Protein AF-A0A923X4W5-F1 (afdb_monomer)

Structure (mmCIF, N/CA/C/O backbone):
data_AF-A0A923X4W5-F1
#
_entry.id   AF-A0A923X4W5-F1
#
loop_
_atom_site.group_PDB
_atom_site.id
_atom_site.type_symbol
_atom_site.label_atom_id
_atom_site.label_alt_id
_atom_site.label_comp_id
_atom_site.label_asym_id
_atom_site.label_entity_id
_atom_site.label_seq_id
_atom_site.pdbx_PDB_ins_code
_atom_site.Cartn_x
_atom_site.Cartn_y
_atom_site.Cartn_z
_atom_site.occupancy
_atom_site.B_iso_or_equiv
_atom_site.auth_seq_id
_atom_site.auth_comp_id
_atom_site.auth_asym_id
_atom_site.auth_atom_id
_atom_site.pdbx_PDB_model_num
ATOM 1 N N . MET A 1 1 ? 10.573 27.706 -26.095 1.00 41.06 1 MET A N 1
ATOM 2 C CA . MET A 1 1 ? 10.066 27.445 -24.734 1.00 41.06 1 MET A CA 1
ATOM 3 C C . MET A 1 1 ? 9.432 26.070 -24.798 1.00 41.06 1 MET A C 1
ATOM 5 O O . MET A 1 1 ? 8.293 25.948 -25.217 1.00 41.06 1 MET A O 1
ATOM 9 N N . THR A 1 2 ? 10.272 25.049 -24.641 1.00 39.31 2 THR A N 1
ATOM 10 C CA . THR A 1 2 ? 9.998 23.670 -25.058 1.00 39.31 2 THR A CA 1
ATOM 11 C C . THR A 1 2 ? 8.909 23.064 -24.190 1.00 39.31 2 THR A C 1
ATOM 13 O O . THR A 1 2 ? 8.981 23.160 -22.966 1.00 39.31 2 THR A O 1
ATOM 16 N N . ASP A 1 3 ? 7.918 22.487 -24.859 1.00 46.59 3 ASP A N 1
ATOM 17 C CA . ASP A 1 3 ? 6.795 21.754 -24.296 1.00 46.59 3 ASP A CA 1
ATOM 18 C C . ASP A 1 3 ? 7.311 20.667 -23.346 1.00 46.59 3 ASP A C 1
ATOM 20 O O . ASP A 1 3 ? 7.885 19.659 -23.753 1.00 46.59 3 ASP A O 1
ATOM 24 N N . ARG A 1 4 ? 7.221 20.961 -22.049 1.00 44.84 4 ARG A N 1
ATOM 25 C CA . ARG A 1 4 ? 7.657 20.099 -20.953 1.00 44.84 4 ARG A CA 1
ATOM 26 C C . ARG A 1 4 ? 6.416 19.498 -20.313 1.00 44.84 4 ARG A C 1
ATOM 28 O O . ARG A 1 4 ? 6.254 19.551 -19.096 1.00 44.84 4 ARG A O 1
ATOM 35 N N . ALA A 1 5 ? 5.537 18.931 -21.135 1.00 49.56 5 ALA A N 1
ATOM 36 C CA . ALA A 1 5 ? 4.724 17.820 -20.686 1.00 49.56 5 ALA A CA 1
ATOM 37 C C . ALA A 1 5 ? 5.717 16.727 -20.275 1.00 49.56 5 ALA A C 1
ATOM 39 O O . ALA A 1 5 ? 6.241 15.984 -21.101 1.00 49.56 5 ALA A O 1
ATOM 40 N N . VAL A 1 6 ? 6.094 16.735 -18.995 1.00 52.19 6 VAL A N 1
ATOM 41 C CA . VAL A 1 6 ? 6.796 15.626 -18.363 1.00 52.19 6 VAL A CA 1
ATOM 42 C C . VAL A 1 6 ? 5.907 14.427 -18.639 1.00 52.19 6 VAL A C 1
ATOM 44 O O . VAL A 1 6 ? 4.827 14.333 -18.065 1.00 52.19 6 VAL A O 1
ATOM 47 N N . ALA A 1 7 ? 6.311 13.579 -19.583 1.00 51.53 7 ALA A N 1
ATOM 48 C CA . ALA A 1 7 ? 5.761 12.246 -19.707 1.00 51.53 7 ALA A CA 1
ATOM 49 C C . ALA A 1 7 ? 6.010 11.613 -18.342 1.00 51.53 7 ALA A C 1
ATOM 51 O O . ALA A 1 7 ? 7.149 11.288 -18.005 1.00 51.53 7 ALA A O 1
ATOM 52 N N . ILE A 1 8 ? 4.985 11.621 -17.492 1.00 62.84 8 ILE A N 1
ATOM 53 C CA . ILE A 1 8 ? 5.086 11.020 -16.179 1.00 62.84 8 ILE A CA 1
ATOM 54 C C . ILE A 1 8 ? 5.319 9.547 -16.472 1.00 62.84 8 ILE A C 1
ATOM 56 O O . IL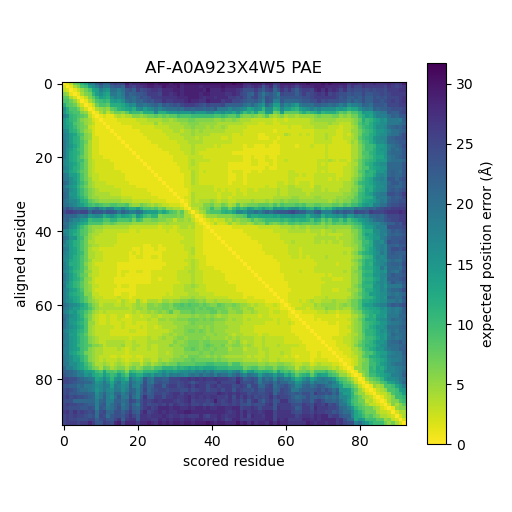E A 1 8 ? 4.485 8.907 -17.113 1.00 62.84 8 ILE A O 1
ATOM 60 N N . ASP A 1 9 ? 6.498 9.063 -16.094 1.00 78.50 9 ASP A N 1
ATOM 61 C CA . ASP A 1 9 ? 6.899 7.695 -16.359 1.00 78.50 9 ASP A CA 1
ATOM 62 C C . ASP A 1 9 ? 5.844 6.750 -15.774 1.00 78.50 9 ASP A C 1
ATOM 64 O O . ASP A 1 9 ? 5.614 6.704 -14.563 1.00 78.50 9 ASP A O 1
ATOM 68 N N . THR A 1 10 ? 5.137 6.060 -16.668 1.00 80.88 10 THR A N 1
ATOM 69 C CA . THR A 1 10 ? 3.997 5.213 -16.312 1.00 80.88 10 THR A CA 1
ATOM 70 C C . THR A 1 10 ? 4.454 4.036 -15.454 1.00 80.88 10 THR A C 1
ATOM 72 O O . THR A 1 10 ? 3.707 3.585 -14.591 1.00 80.88 10 THR A O 1
ATOM 75 N N . GLU A 1 11 ? 5.698 3.587 -15.629 1.00 84.56 11 GLU A N 1
ATOM 76 C CA . GLU A 1 11 ? 6.307 2.549 -14.800 1.00 84.56 11 GLU A CA 1
ATOM 77 C C . GLU A 1 11 ? 6.566 3.044 -13.370 1.00 84.56 11 GLU A C 1
ATOM 79 O O . GLU A 1 11 ? 6.183 2.378 -12.407 1.00 84.56 11 GLU A O 1
ATOM 84 N N . SER A 1 12 ? 7.119 4.250 -13.215 1.00 86.38 12 SER A N 1
ATOM 85 C CA . SER A 1 12 ? 7.264 4.893 -11.904 1.00 86.38 12 SER A CA 1
ATOM 86 C C . SER A 1 12 ? 5.919 5.094 -11.200 1.00 86.38 12 SER A C 1
ATOM 88 O O . SER A 1 12 ? 5.818 4.837 -10.002 1.00 86.38 12 SER A O 1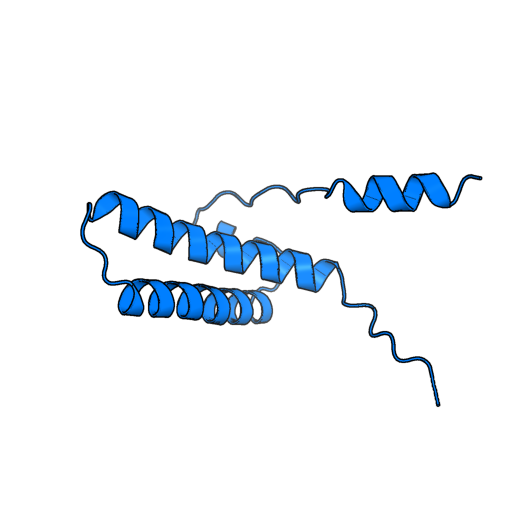
ATOM 90 N N . LEU A 1 13 ? 4.875 5.518 -11.922 1.00 87.69 13 LEU A N 1
ATOM 91 C CA . LEU A 1 13 ? 3.532 5.660 -11.345 1.00 87.69 13 LEU A CA 1
ATOM 92 C C . LEU A 1 13 ? 2.934 4.327 -10.904 1.00 87.69 13 LEU A C 1
ATOM 94 O O . LEU A 1 13 ? 2.323 4.270 -9.842 1.00 87.69 13 LEU A O 1
ATOM 98 N N . ASP A 1 14 ? 3.106 3.271 -11.697 1.00 89.38 14 ASP A N 1
ATOM 99 C CA . ASP A 1 14 ? 2.641 1.924 -11.356 1.00 89.38 14 ASP A CA 1
ATOM 100 C C . ASP A 1 14 ? 3.340 1.401 -10.094 1.00 89.38 14 ASP A C 1
ATOM 102 O O . ASP A 1 14 ? 2.689 0.850 -9.207 1.00 89.38 14 ASP A O 1
ATOM 106 N N . LYS A 1 15 ? 4.649 1.642 -9.962 1.00 91.94 15 LYS A N 1
ATOM 107 C CA . LYS A 1 15 ? 5.414 1.265 -8.769 1.00 91.94 15 LYS A CA 1
ATOM 108 C C . LYS A 1 15 ? 4.978 2.045 -7.526 1.00 91.94 15 LYS A C 1
ATOM 110 O O . LYS A 1 15 ? 4.725 1.447 -6.486 1.00 91.94 15 LYS A O 1
ATOM 115 N N . ILE A 1 16 ? 4.828 3.367 -7.646 1.00 93.12 16 ILE A N 1
ATOM 116 C CA . ILE A 1 16 ? 4.297 4.212 -6.563 1.00 93.12 16 ILE A CA 1
ATOM 117 C C . ILE A 1 16 ? 2.900 3.737 -6.159 1.00 93.12 16 ILE A C 1
ATOM 119 O O . ILE A 1 16 ? 2.624 3.588 -4.973 1.00 93.12 16 ILE A O 1
ATOM 123 N N . GLY A 1 17 ? 2.023 3.500 -7.138 1.00 92.38 17 GLY A N 1
ATOM 124 C CA . GLY A 1 17 ? 0.658 3.046 -6.900 1.00 92.38 17 GLY A CA 1
ATOM 125 C C . GLY A 1 17 ? 0.619 1.727 -6.139 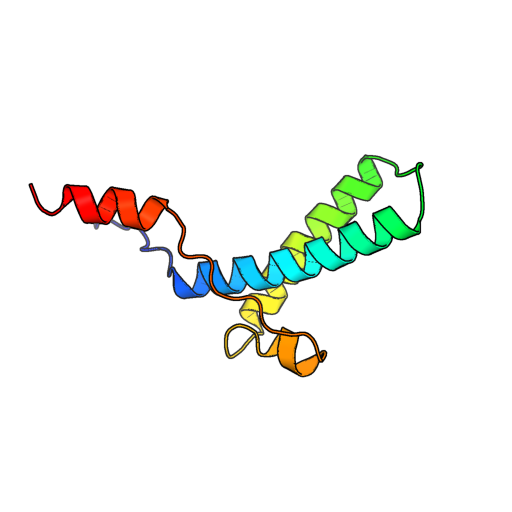1.00 92.38 17 GLY A C 1
ATOM 126 O O . GLY A 1 17 ? -0.093 1.629 -5.144 1.00 92.38 17 GLY A O 1
ATOM 127 N N . LEU A 1 18 ? 1.438 0.752 -6.550 1.00 94.00 18 LEU A N 1
ATOM 128 C CA . LEU A 1 18 ? 1.548 -0.529 -5.861 1.00 94.00 18 LEU A CA 1
ATOM 129 C C . LEU A 1 18 ? 1.954 -0.354 -4.392 1.00 94.00 18 LEU A C 1
ATOM 131 O O . LEU A 1 18 ? 1.275 -0.866 -3.505 1.00 94.00 18 LEU A O 1
ATOM 135 N N . GLU A 1 19 ? 3.043 0.366 -4.125 1.00 95.06 19 GLU A N 1
ATOM 136 C CA . GLU A 1 19 ? 3.558 0.507 -2.759 1.00 95.06 19 GLU A CA 1
ATOM 137 C C . GLU A 1 19 ? 2.600 1.305 -1.862 1.00 95.06 19 GLU A C 1
ATOM 139 O O . GLU A 1 19 ? 2.391 0.953 -0.700 1.00 95.06 19 GLU A O 1
ATOM 144 N N . VAL A 1 20 ? 1.930 2.332 -2.395 1.00 95.50 20 VAL A N 1
ATOM 145 C CA . VAL A 1 20 ? 0.869 3.044 -1.663 1.00 95.50 20 VAL A CA 1
ATOM 146 C C . VAL A 1 20 ? -0.312 2.117 -1.354 1.00 95.50 20 VAL A C 1
ATOM 148 O O . VAL A 1 20 ? -0.795 2.115 -0.219 1.00 95.50 20 VAL A O 1
ATOM 151 N N . ASP A 1 21 ? -0.753 1.298 -2.311 1.00 95.00 21 ASP A N 1
ATOM 152 C CA . ASP A 1 21 ? -1.848 0.339 -2.113 1.00 95.00 21 ASP A CA 1
ATOM 153 C C . ASP A 1 21 ? -1.510 -0.703 -1.033 1.00 95.00 21 ASP A C 1
ATOM 155 O O . ASP A 1 21 ? -2.366 -1.042 -0.207 1.00 95.00 21 ASP A O 1
ATOM 159 N N . MET A 1 22 ? -0.257 -1.168 -0.976 1.00 93.75 22 MET A N 1
ATOM 160 C CA . MET A 1 22 ? 0.207 -2.075 0.080 1.00 93.75 22 MET A CA 1
ATOM 161 C C . MET A 1 22 ? 0.103 -1.419 1.464 1.00 93.75 22 MET A C 1
ATOM 163 O O . MET A 1 22 ? -0.467 -2.006 2.384 1.00 93.75 22 MET A O 1
ATOM 167 N N . ARG A 1 23 ? 0.551 -0.165 1.613 1.00 95.00 23 ARG A N 1
ATOM 168 C CA . ARG A 1 23 ? 0.466 0.562 2.896 1.00 95.00 23 ARG A CA 1
ATOM 169 C C . ARG A 1 23 ? -0.964 0.906 3.293 1.00 95.00 23 ARG A C 1
ATOM 171 O O . ARG A 1 23 ? -1.298 0.874 4.476 1.00 95.00 23 ARG A O 1
ATOM 178 N N . LEU A 1 24 ? -1.829 1.204 2.328 1.00 95.81 24 LEU A N 1
ATOM 179 C CA . LEU A 1 24 ? -3.255 1.383 2.594 1.00 95.81 24 LEU A CA 1
ATOM 180 C C . LEU A 1 24 ? -3.908 0.078 3.051 1.00 95.81 24 LEU A C 1
ATOM 182 O O . LEU A 1 24 ? -4.744 0.112 3.949 1.00 95.81 24 LEU A O 1
ATOM 186 N N . THR A 1 25 ? -3.514 -1.063 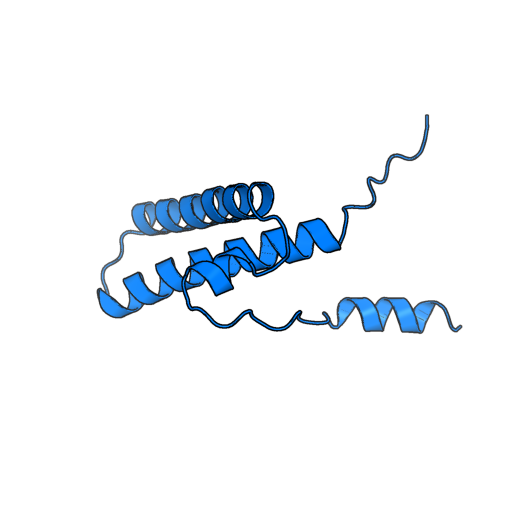2.484 1.00 94.12 25 THR A N 1
ATOM 187 C CA . THR A 1 25 ? -4.011 -2.381 2.907 1.00 94.12 25 THR A CA 1
ATOM 188 C C . THR A 1 25 ? -3.692 -2.647 4.378 1.00 94.12 25 THR A C 1
ATOM 190 O O . THR A 1 25 ? -4.578 -3.077 5.121 1.00 94.12 25 THR A O 1
ATOM 193 N N . ASP A 1 26 ? -2.477 -2.316 4.824 1.00 92.44 26 ASP A N 1
ATOM 194 C CA . ASP A 1 26 ? -2.080 -2.423 6.233 1.00 92.44 26 ASP A CA 1
ATOM 195 C C . ASP A 1 26 ? -2.951 -1.526 7.132 1.00 92.44 26 ASP A C 1
ATOM 197 O O . ASP A 1 26 ? -3.475 -1.974 8.156 1.00 92.44 26 ASP A O 1
ATOM 201 N N . VAL A 1 27 ? -3.165 -0.266 6.724 1.00 93.94 27 VAL A N 1
ATOM 202 C CA . VAL A 1 27 ? -4.020 0.684 7.456 1.00 93.94 27 VAL A CA 1
ATOM 203 C C . VAL A 1 27 ? -5.448 0.157 7.571 1.00 93.94 27 VAL A C 1
ATOM 205 O O . VAL A 1 27 ? -5.995 0.125 8.670 1.00 93.94 27 VAL A O 1
ATOM 208 N N . TRP A 1 28 ? -6.059 -0.282 6.470 1.00 93.25 28 TRP A N 1
ATOM 209 C CA . TRP A 1 28 ? -7.433 -0.784 6.488 1.00 93.25 28 TRP A CA 1
ATOM 210 C C . TRP A 1 28 ? -7.574 -2.056 7.318 1.00 93.25 28 TRP A C 1
ATOM 212 O O . TRP A 1 28 ? -8.521 -2.157 8.094 1.00 93.25 28 TRP A O 1
ATOM 222 N N . SER A 1 29 ? -6.622 -2.984 7.216 1.00 92.19 29 SER A N 1
ATOM 223 C CA . SER A 1 29 ? -6.618 -4.210 8.024 1.00 92.19 29 SER A CA 1
ATOM 224 C C . SER A 1 29 ? -6.587 -3.878 9.516 1.00 92.19 29 SER A C 1
ATOM 226 O O . SER A 1 29 ? -7.451 -4.329 10.265 1.00 92.19 29 SER A O 1
ATOM 228 N N . MET A 1 30 ? -5.688 -2.979 9.931 1.00 90.06 30 MET A N 1
ATOM 229 C CA . MET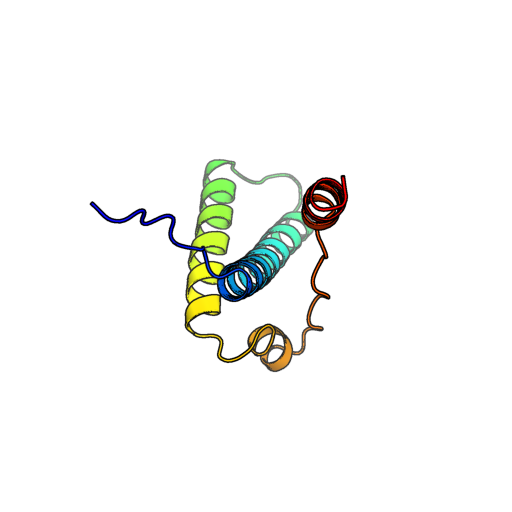 A 1 30 ? -5.610 -2.504 11.315 1.00 90.06 30 MET A CA 1
ATOM 230 C C . MET A 1 30 ? -6.922 -1.856 11.789 1.00 90.06 30 MET A C 1
ATOM 232 O O . MET A 1 30 ? -7.335 -2.050 12.933 1.00 90.06 30 MET A O 1
ATOM 236 N N . LEU A 1 31 ? -7.583 -1.069 10.935 1.00 90.69 31 LEU A N 1
ATOM 237 C CA . LEU A 1 31 ? -8.84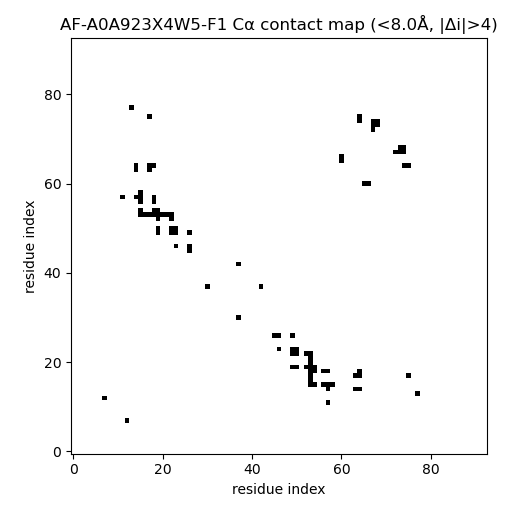5 -0.406 11.279 1.00 90.69 31 LEU A CA 1
ATOM 238 C C . LEU A 1 31 ? -9.992 -1.411 11.446 1.00 90.69 31 LEU A C 1
ATOM 240 O O . LEU A 1 31 ? -10.758 -1.298 12.402 1.00 90.69 31 LEU A O 1
ATOM 244 N N . PHE A 1 32 ? -10.087 -2.409 10.563 1.00 88.50 32 PHE A N 1
ATOM 245 C CA . PHE A 1 32 ? -11.095 -3.466 10.668 1.00 88.50 32 PHE A CA 1
ATOM 246 C C . PHE A 1 32 ? -10.873 -4.374 11.882 1.00 88.50 32 PHE A C 1
ATOM 248 O O . PHE A 1 32 ? -11.843 -4.814 12.494 1.00 88.50 32 PHE A O 1
ATOM 255 N N . GLU A 1 33 ? -9.620 -4.620 12.266 1.00 89.00 33 GLU A N 1
ATOM 256 C CA . GLU A 1 33 ? -9.286 -5.396 13.465 1.00 89.00 33 GLU A CA 1
ATOM 257 C C . GLU A 1 33 ? -9.598 -4.650 14.771 1.00 89.00 33 GLU A C 1
ATOM 259 O O . GLU A 1 33 ? -9.942 -5.277 15.774 1.00 89.00 33 GLU A O 1
ATOM 264 N N . ARG A 1 34 ? -9.491 -3.314 14.782 1.00 82.81 34 ARG A N 1
ATOM 265 C CA . ARG A 1 34 ? -9.675 -2.497 15.993 1.00 82.81 34 ARG A CA 1
ATOM 266 C C . ARG A 1 34 ? -11.142 -2.329 16.417 1.00 82.81 34 ARG A C 1
ATOM 268 O O . ARG A 1 34 ? -11.396 -2.227 17.616 1.00 82.81 34 ARG A O 1
ATOM 275 N N . GLY A 1 35 ? -12.087 -2.314 15.473 1.00 70.94 35 GLY A N 1
ATOM 276 C CA . GLY A 1 35 ? -13.515 -2.071 15.735 1.00 70.94 35 GLY A CA 1
ATOM 277 C C . GLY A 1 35 ? -13.917 -0.585 15.752 1.00 70.94 35 GLY A C 1
ATOM 278 O O . GLY A 1 35 ? -13.063 0.301 15.738 1.00 70.94 35 GLY A O 1
ATOM 279 N N . GLU A 1 36 ? -15.234 -0.330 15.718 1.00 70.06 36 GLU A N 1
ATOM 280 C CA . GLU A 1 36 ? -15.872 0.983 15.503 1.00 70.06 36 GLU A CA 1
ATOM 281 C C . GLU A 1 36 ? -15.585 1.992 16.628 1.00 70.06 36 GLU A C 1
ATOM 283 O O . GLU A 1 36 ? -16.379 2.150 17.540 1.00 70.06 36 GLU A O 1
ATOM 288 N N . ASP A 1 37 ? -14.428 2.650 16.572 1.00 74.94 37 ASP A N 1
ATOM 289 C CA . ASP A 1 37 ? -14.168 3.973 17.154 1.00 74.94 37 ASP A CA 1
ATOM 290 C C . ASP A 1 37 ? -12.780 4.436 16.689 1.00 74.94 37 ASP A C 1
ATOM 292 O O . ASP A 1 37 ? -11.744 4.182 17.316 1.00 74.94 37 ASP A O 1
ATOM 296 N N . VAL A 1 38 ? -12.747 5.092 15.528 1.00 81.94 38 VAL A N 1
ATOM 297 C CA . VAL A 1 38 ? -11.525 5.670 14.965 1.00 81.94 38 VAL A CA 1
ATOM 298 C C . VAL A 1 38 ? -11.734 7.165 14.819 1.00 81.94 38 VAL A C 1
ATOM 300 O O . VAL A 1 38 ? -12.579 7.625 14.053 1.00 81.94 38 VAL A O 1
ATOM 303 N N . ASP A 1 39 ? -10.933 7.922 15.559 1.00 88.94 39 ASP A N 1
ATOM 304 C CA . ASP A 1 39 ? -10.882 9.368 15.427 1.00 88.94 39 ASP A CA 1
ATOM 305 C C . ASP A 1 39 ? -10.477 9.779 13.997 1.00 88.94 39 ASP A C 1
ATOM 307 O O . ASP A 1 39 ? -9.555 9.221 13.395 1.00 88.94 39 ASP A O 1
ATOM 311 N N . THR A 1 40 ? -11.176 10.770 13.442 1.00 92.12 40 THR A N 1
ATOM 312 C CA . THR A 1 40 ? -10.982 11.204 12.050 1.00 92.12 40 THR A CA 1
ATOM 313 C C . THR A 1 40 ? -9.621 11.865 11.847 1.00 92.12 40 THR A C 1
ATOM 315 O O . THR A 1 40 ? -9.025 11.725 10.776 1.00 92.12 40 THR A O 1
ATOM 318 N N . GLU A 1 41 ? -9.098 12.566 12.857 1.00 94.94 41 GLU A N 1
ATOM 319 C CA . GLU A 1 41 ? -7.765 13.163 12.777 1.00 94.94 41 GLU A CA 1
ATOM 320 C C . GLU A 1 41 ? -6.688 12.073 12.731 1.00 94.94 41 GLU A C 1
ATOM 322 O O . GLU A 1 41 ? -5.820 12.100 11.850 1.00 94.94 41 GLU A O 1
ATOM 327 N N . PHE A 1 42 ? -6.808 11.058 13.590 1.00 91.88 42 PHE A N 1
ATOM 328 C CA . PHE A 1 42 ? -5.936 9.887 13.568 1.00 91.88 42 PHE A CA 1
ATOM 329 C C . PHE A 1 42 ? -6.012 9.114 12.242 1.00 91.88 42 PHE A C 1
ATOM 331 O O . PHE A 1 42 ? -4.972 8.805 11.656 1.00 91.88 42 PHE A O 1
ATOM 338 N N . LEU A 1 43 ? -7.215 8.871 11.706 1.00 93.19 43 LEU A N 1
ATOM 339 C CA . LEU A 1 43 ? -7.385 8.258 10.383 1.00 93.19 43 LEU A CA 1
ATOM 340 C C . LEU A 1 43 ? -6.691 9.085 9.294 1.00 93.19 43 LEU A C 1
ATOM 342 O O . LEU A 1 43 ? -5.943 8.549 8.477 1.00 93.19 43 LEU A O 1
ATOM 346 N N . GLY A 1 44 ? -6.887 10.404 9.300 1.00 95.38 44 GLY A N 1
ATOM 347 C CA . GLY A 1 44 ? -6.224 11.298 8.357 1.00 95.38 44 GLY A CA 1
ATOM 348 C C . GLY A 1 44 ? -4.699 11.251 8.473 1.00 95.38 44 GLY A C 1
ATOM 349 O O . GLY A 1 44 ? -3.997 11.381 7.469 1.00 95.38 44 GLY A O 1
ATOM 350 N N . TRP A 1 45 ? -4.160 11.079 9.680 1.00 96.38 45 TRP A N 1
ATOM 351 C CA . TRP A 1 45 ? -2.724 10.904 9.888 1.00 96.38 45 TRP A CA 1
ATOM 352 C C . TRP A 1 45 ? -2.219 9.578 9.305 1.00 96.38 45 TRP A C 1
ATOM 354 O O . TRP A 1 45 ? -1.241 9.589 8.558 1.00 96.38 45 TRP A O 1
ATOM 364 N N . LEU A 1 46 ? -2.923 8.469 9.550 1.00 95.00 46 LEU A N 1
ATOM 365 C CA . LEU A 1 46 ? -2.583 7.152 8.998 1.00 95.00 46 LEU A CA 1
ATOM 366 C C . LEU A 1 46 ? -2.587 7.142 7.468 1.00 95.00 46 LEU A C 1
ATOM 368 O O . LEU A 1 46 ? -1.654 6.631 6.855 1.00 95.00 46 LEU A O 1
ATOM 372 N N . LEU A 1 47 ? -3.599 7.755 6.846 1.00 96.25 47 LEU A N 1
ATOM 373 C CA . LEU A 1 47 ? -3.677 7.854 5.389 1.00 96.25 47 LEU A CA 1
ATOM 374 C C . LEU A 1 47 ? -2.496 8.650 4.820 1.00 96.25 47 LEU A C 1
ATOM 376 O O . LEU A 1 47 ? -1.858 8.206 3.869 1.00 96.25 47 LEU A O 1
ATOM 380 N N . ARG A 1 48 ? -2.145 9.798 5.417 1.00 97.50 48 ARG A N 1
ATOM 381 C CA . ARG A 1 48 ? -0.968 10.573 4.981 1.00 97.50 48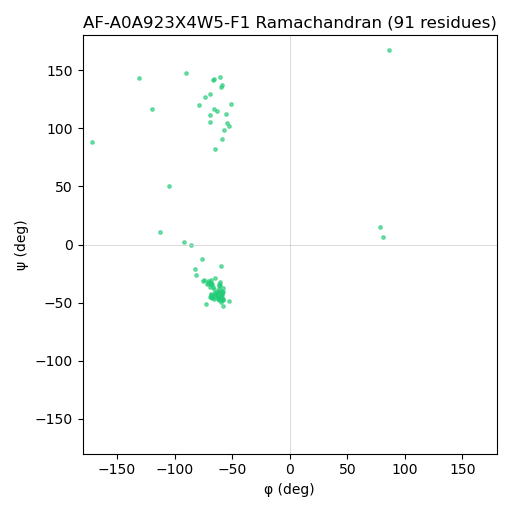 ARG A CA 1
ATOM 382 C C . ARG A 1 48 ? 0.326 9.789 5.163 1.00 97.50 48 ARG A C 1
ATOM 384 O O . ARG A 1 48 ? 1.189 9.857 4.293 1.00 97.50 48 ARG A O 1
ATOM 391 N N . LEU A 1 49 ? 0.450 9.049 6.265 1.00 97.12 49 LEU A N 1
ATOM 392 C CA . LEU A 1 49 ? 1.610 8.206 6.512 1.00 97.12 49 LEU A CA 1
ATOM 393 C C . LEU A 1 49 ? 1.738 7.132 5.430 1.00 97.12 49 LEU A C 1
ATOM 395 O O . LEU A 1 49 ? 2.809 7.035 4.850 1.00 97.12 49 LEU A O 1
ATOM 399 N N . ALA A 1 50 ? 0.657 6.417 5.099 1.00 97.19 50 ALA A N 1
ATOM 400 C CA . ALA A 1 50 ? 0.651 5.395 4.049 1.00 97.19 50 ALA A CA 1
ATOM 401 C C . ALA A 1 50 ? 1.076 5.942 2.676 1.00 97.19 50 ALA A C 1
ATOM 403 O O . ALA A 1 50 ? 1.851 5.302 1.971 1.00 97.19 50 ALA A O 1
ATOM 404 N N . TYR A 1 51 ? 0.625 7.146 2.311 1.00 96.81 51 TYR A N 1
ATOM 405 C CA . TYR A 1 51 ? 1.057 7.798 1.070 1.00 96.81 51 TYR A CA 1
ATOM 406 C C . TYR A 1 51 ? 2.547 8.151 1.080 1.00 96.81 51 TYR A C 1
ATOM 408 O O . TYR A 1 51 ? 3.246 7.917 0.096 1.00 96.81 51 TYR A O 1
ATOM 416 N N . VAL A 1 52 ? 3.041 8.727 2.179 1.00 96.69 52 VAL A N 1
ATOM 417 C CA . VAL A 1 52 ? 4.452 9.124 2.293 1.00 96.69 52 VAL A CA 1
ATOM 418 C C . VAL A 1 52 ? 5.361 7.899 2.306 1.00 96.69 52 VAL A C 1
ATOM 420 O O . VAL A 1 52 ? 6.373 7.894 1.606 1.00 96.69 52 VAL A O 1
ATOM 423 N N . THR A 1 53 ? 5.008 6.864 3.070 1.00 95.56 53 THR A N 1
ATOM 424 C CA . THR A 1 53 ? 5.795 5.631 3.145 1.00 95.56 53 THR A CA 1
ATOM 425 C C . THR A 1 53 ? 5.743 4.864 1.836 1.00 95.56 53 THR A C 1
ATOM 427 O O . THR A 1 53 ? 6.800 4.515 1.338 1.00 95.56 53 THR A O 1
ATOM 430 N N . GLY A 1 54 ? 4.572 4.697 1.214 1.00 95.81 54 GLY A N 1
ATOM 431 C CA . GLY A 1 54 ? 4.461 4.035 -0.090 1.00 95.81 54 GLY A CA 1
ATOM 432 C C . GLY A 1 54 ? 5.256 4.753 -1.186 1.00 95.81 54 GLY A C 1
ATOM 433 O O . GLY A 1 54 ? 5.972 4.121 -1.958 1.00 95.81 54 GLY A O 1
ATOM 434 N N . TYR A 1 55 ? 5.226 6.090 -1.214 1.00 94.94 55 TYR A N 1
ATOM 435 C CA . TYR A 1 55 ? 6.070 6.856 -2.135 1.00 94.94 55 TYR A CA 1
ATOM 436 C C . TYR A 1 55 ? 7.564 6.636 -1.860 1.00 94.94 55 TYR A C 1
ATOM 438 O O . TYR A 1 55 ? 8.329 6.379 -2.787 1.00 94.94 55 TYR A O 1
ATOM 446 N N . TRP A 1 56 ? 7.991 6.712 -0.598 1.00 95.62 56 TRP A N 1
ATOM 447 C CA . TRP A 1 56 ? 9.387 6.481 -0.224 1.00 95.62 56 TRP A CA 1
ATOM 448 C C . TRP A 1 56 ? 9.859 5.062 -0.568 1.00 95.62 56 TRP A C 1
ATOM 450 O O . TRP A 1 56 ? 10.924 4.896 -1.162 1.00 95.62 56 TRP A O 1
ATOM 460 N N . ASP A 1 57 ? 9.047 4.058 -0.249 1.00 94.50 57 ASP A N 1
ATOM 461 C CA . ASP A 1 57 ? 9.304 2.649 -0.535 1.00 94.50 57 ASP A CA 1
ATOM 462 C C . ASP A 1 57 ? 9.476 2.431 -2.039 1.00 94.50 57 ASP A C 1
ATOM 464 O O . ASP A 1 57 ? 10.462 1.832 -2.461 1.00 94.50 57 ASP A O 1
ATOM 468 N N . SER A 1 58 ? 8.620 3.043 -2.864 1.00 93.44 58 SER A N 1
ATOM 469 C CA . SER A 1 58 ? 8.749 2.968 -4.323 1.00 93.44 58 SER A CA 1
ATOM 470 C C . SER A 1 58 ? 10.072 3.548 -4.847 1.00 93.44 58 SER A C 1
ATOM 472 O O . SER A 1 58 ? 10.614 3.057 -5.836 1.00 93.44 58 SER A O 1
ATOM 474 N N . LEU A 1 59 ? 10.637 4.571 -4.194 1.00 91.31 59 LEU A N 1
ATOM 475 C CA . LEU A 1 59 ? 11.938 5.133 -4.576 1.00 91.31 59 LEU A CA 1
ATOM 476 C C . LEU A 1 59 ? 13.102 4.219 -4.181 1.00 91.31 59 LEU A C 1
ATOM 478 O O . LEU A 1 59 ? 14.131 4.222 -4.855 1.00 91.31 59 LEU A O 1
ATOM 482 N N . ALA A 1 60 ? 12.948 3.464 -3.092 1.00 89.12 60 ALA A N 1
ATOM 483 C CA . ALA A 1 60 ? 13.929 2.490 -2.623 1.00 89.12 60 ALA A CA 1
ATOM 484 C C . ALA A 1 60 ? 13.822 1.142 -3.356 1.00 89.12 60 ALA A C 1
ATOM 486 O O . ALA A 1 60 ? 14.780 0.368 -3.374 1.00 89.12 60 ALA A O 1
ATOM 487 N N . GLU A 1 61 ? 12.667 0.859 -3.952 1.00 86.94 61 GLU A N 1
ATOM 488 C CA . GLU A 1 61 ? 12.379 -0.395 -4.625 1.00 86.94 61 GLU A CA 1
ATOM 489 C C . GLU A 1 61 ? 13.115 -0.508 -5.974 1.00 86.94 61 GLU A C 1
ATOM 491 O O . GLU A 1 61 ? 12.984 0.369 -6.838 1.00 86.94 61 GLU A O 1
ATOM 496 N N . SER A 1 62 ? 13.865 -1.604 -6.171 1.00 86.12 62 SER A N 1
ATOM 497 C CA . SER A 1 62 ? 14.615 -1.853 -7.411 1.00 86.12 62 SER A CA 1
ATOM 498 C C . SER A 1 62 ? 13.699 -2.223 -8.572 1.00 86.12 62 SER A C 1
ATOM 500 O O . SER A 1 62 ? 13.755 -1.594 -9.625 1.00 86.12 62 SER A O 1
ATOM 502 N N . ASP A 1 63 ? 12.825 -3.202 -8.346 1.00 90.12 63 ASP A N 1
ATOM 503 C CA . ASP A 1 63 ? 11.879 -3.746 -9.315 1.00 90.12 63 ASP A CA 1
ATOM 504 C C . ASP A 1 63 ? 10.496 -3.796 -8.675 1.00 90.12 63 ASP A C 1
ATOM 506 O O . ASP A 1 63 ? 10.379 -4.118 -7.491 1.00 90.12 63 ASP A O 1
ATOM 510 N N . ARG A 1 64 ? 9.448 -3.525 -9.457 1.00 90.56 64 ARG A N 1
ATOM 511 C CA . ARG A 1 64 ? 8.059 -3.536 -8.979 1.00 90.56 64 ARG A CA 1
ATOM 512 C C . ARG A 1 64 ? 7.727 -4.837 -8.237 1.00 90.56 64 ARG A C 1
ATOM 514 O O . ARG A 1 64 ? 7.746 -5.915 -8.833 1.00 90.56 64 ARG A O 1
ATOM 521 N N . GLY A 1 65 ? 7.323 -4.726 -6.976 1.00 91.81 65 GLY A N 1
ATOM 522 C CA . GLY A 1 65 ? 6.916 -5.857 -6.141 1.00 91.81 65 GLY A CA 1
ATOM 523 C C . GLY A 1 65 ? 8.077 -6.641 -5.520 1.00 91.81 65 GLY A C 1
ATOM 524 O O . GLY A 1 65 ? 7.853 -7.680 -4.886 1.00 91.81 65 GLY A O 1
ATOM 525 N N . SER A 1 66 ? 9.317 -6.175 -5.661 1.00 93.12 66 SER A N 1
ATOM 526 C CA . SER A 1 66 ? 10.454 -6.733 -4.929 1.00 93.12 66 SER A CA 1
ATOM 527 C C . SER A 1 66 ? 10.285 -6.575 -3.414 1.00 93.12 66 SER A C 1
ATOM 529 O O . SER A 1 66 ? 10.626 -7.506 -2.682 1.00 93.12 66 SER A O 1
ATOM 531 N N . LEU A 1 67 ? 9.697 -5.474 -2.929 1.00 90.88 67 LEU A N 1
ATOM 532 C CA . LEU A 1 67 ? 9.397 -5.292 -1.504 1.00 90.88 67 LEU A CA 1
ATOM 533 C C . LEU A 1 67 ? 8.292 -6.241 -1.034 1.00 90.88 67 LEU A C 1
ATOM 535 O O . LEU A 1 67 ? 8.445 -6.896 -0.001 1.00 90.88 67 LEU A O 1
ATOM 539 N N . CYS A 1 68 ? 7.227 -6.398 -1.827 1.00 91.56 68 CYS A N 1
ATOM 540 C CA . CYS A 1 68 ? 6.187 -7.402 -1.577 1.00 91.56 68 CYS A CA 1
ATOM 541 C C . CYS A 1 68 ? 6.807 -8.800 -1.408 1.00 91.56 68 CYS A C 1
ATOM 543 O O . CYS A 1 68 ? 6.558 -9.482 -0.414 1.00 91.56 68 CYS A O 1
ATOM 545 N N . THR A 1 69 ? 7.690 -9.188 -2.334 1.00 92.94 69 THR A N 1
ATOM 546 C CA . THR A 1 69 ? 8.358 -10.497 -2.323 1.00 92.94 69 THR A CA 1
ATOM 547 C C . THR A 1 69 ? 9.264 -10.675 -1.100 1.00 92.94 69 THR A C 1
ATOM 549 O O . THR A 1 69 ? 9.241 -11.730 -0.469 1.00 92.94 69 THR A O 1
ATOM 552 N N . GLN A 1 70 ? 10.036 -9.648 -0.727 1.00 91.81 70 GLN A N 1
ATOM 553 C CA . GLN A 1 70 ? 10.903 -9.669 0.460 1.00 91.81 70 GLN A CA 1
ATOM 554 C C . GLN A 1 70 ? 10.119 -9.865 1.761 1.00 91.81 70 GLN A C 1
ATOM 556 O O . GLN A 1 70 ? 10.600 -10.524 2.682 1.00 91.81 70 GLN A O 1
ATOM 561 N N . LEU A 1 71 ? 8.907 -9.316 1.826 1.00 88.00 71 LEU A N 1
ATOM 562 C CA . LEU A 1 71 ? 8.005 -9.438 2.969 1.00 88.00 71 LEU A CA 1
ATOM 563 C C . LEU A 1 71 ? 7.149 -10.718 2.932 1.00 88.00 71 LEU A C 1
ATOM 565 O O . LEU A 1 71 ? 6.377 -10.959 3.856 1.00 88.00 71 LEU A O 1
ATOM 569 N N . GLY A 1 72 ? 7.292 -11.555 1.897 1.00 91.00 72 GLY A N 1
ATOM 570 C CA . GLY A 1 72 ? 6.534 -12.799 1.738 1.00 91.00 72 GLY A CA 1
ATOM 571 C C . GLY A 1 72 ? 5.101 -12.608 1.229 1.00 91.00 72 GLY A C 1
ATOM 572 O O . GLY A 1 72 ? 4.300 -13.540 1.314 1.00 91.00 72 GLY A O 1
ATOM 573 N N . TYR A 1 73 ? 4.775 -11.430 0.695 1.00 89.06 73 TYR A N 1
ATOM 574 C CA . TYR A 1 73 ? 3.476 -11.138 0.095 1.00 89.06 73 TYR A CA 1
ATOM 575 C C . TYR A 1 73 ? 3.452 -11.465 -1.404 1.00 89.06 73 TYR A C 1
ATOM 577 O O . TYR A 1 73 ? 4.463 -11.307 -2.095 1.00 89.06 73 TYR A O 1
ATOM 585 N N . PRO A 1 74 ? 2.293 -11.887 -1.946 1.00 91.12 74 PRO A N 1
ATOM 586 C CA . PRO A 1 74 ? 2.118 -11.982 -3.389 1.00 91.12 74 PRO A CA 1
ATOM 587 C C . PRO A 1 74 ? 2.176 -10.586 -4.016 1.00 91.12 74 PRO A C 1
ATOM 589 O O . PRO A 1 74 ? 1.638 -9.632 -3.459 1.00 91.12 74 PRO A O 1
ATOM 592 N N . VAL A 1 75 ? 2.787 -10.472 -5.197 1.00 92.12 75 VAL A N 1
ATOM 593 C CA . VAL A 1 75 ? 2.807 -9.219 -5.961 1.00 92.12 75 VAL A CA 1
ATOM 594 C C . VAL A 1 75 ? 1.464 -9.051 -6.686 1.00 92.12 75 VAL A C 1
ATOM 596 O O . VAL A 1 75 ? 1.133 -9.894 -7.523 1.00 92.12 75 VAL A O 1
ATOM 599 N N . PRO A 1 76 ? 0.694 -7.981 -6.424 1.00 89.62 76 PRO A N 1
ATOM 600 C CA . PRO A 1 76 ? -0.535 -7.689 -7.152 1.00 89.62 76 PRO A CA 1
ATOM 601 C C . PR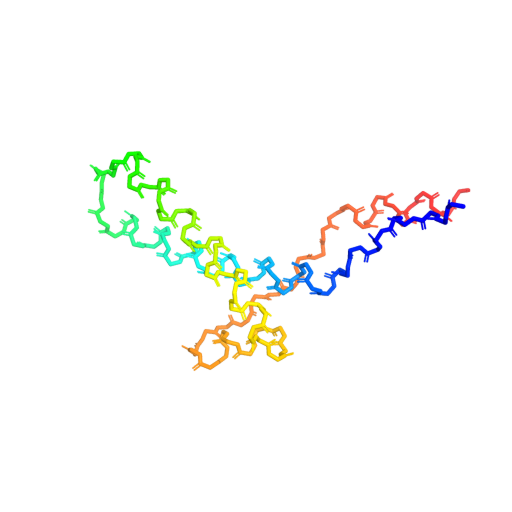O A 1 76 ? -0.300 -7.529 -8.659 1.00 89.62 76 PRO A C 1
ATOM 603 O O . PRO A 1 76 ? 0.638 -6.846 -9.095 1.00 89.62 76 PRO A O 1
ATOM 606 N N . GLU A 1 77 ? -1.188 -8.116 -9.463 1.00 86.56 77 GLU A N 1
ATOM 607 C CA . GLU A 1 77 ? -1.186 -7.942 -10.917 1.00 86.56 77 GLU A CA 1
ATOM 608 C C . GLU A 1 77 ? -1.373 -6.466 -11.293 1.00 86.56 77 GLU A C 1
ATOM 610 O O . GLU A 1 77 ? -2.098 -5.713 -10.636 1.00 86.56 77 GLU A O 1
ATOM 615 N N . ARG A 1 78 ? -0.712 -6.037 -12.371 1.00 80.31 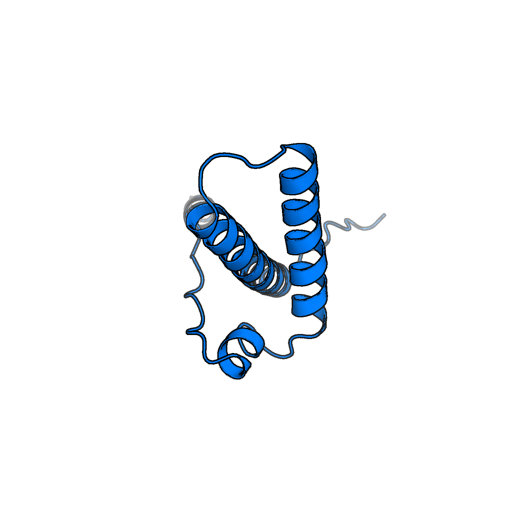78 ARG A N 1
ATOM 616 C CA . ARG A 1 78 ? -0.875 -4.685 -12.909 1.00 80.31 78 ARG A CA 1
ATOM 617 C C . ARG A 1 78 ? -2.306 -4.546 -13.435 1.00 80.31 78 ARG A C 1
ATOM 619 O O . ARG A 1 78 ? -2.683 -5.234 -14.383 1.00 80.31 78 ARG A O 1
ATOM 626 N N . ARG A 1 79 ? -3.115 -3.658 -12.845 1.00 68.62 79 ARG A N 1
ATOM 627 C CA . ARG A 1 79 ? -4.430 -3.328 -13.416 1.00 68.62 79 ARG A CA 1
ATOM 628 C C . ARG A 1 79 ? -4.209 -2.561 -14.713 1.00 68.62 79 ARG A C 1
ATOM 630 O O . ARG A 1 79 ? -3.773 -1.417 -14.681 1.00 68.62 79 ARG A O 1
ATOM 637 N N . VAL A 1 80 ? -4.547 -3.171 -15.844 1.00 62.62 80 VAL A N 1
ATOM 638 C CA . VAL A 1 80 ? -4.718 -2.433 -17.099 1.00 62.62 80 VAL A CA 1
ATOM 639 C C . VAL A 1 80 ? -5.970 -1.578 -16.923 1.00 62.62 80 VAL A C 1
ATOM 641 O O . VAL A 1 80 ? -7.084 -2.103 -16.860 1.00 62.62 80 VAL A O 1
ATOM 644 N N . ALA A 1 81 ? -5.799 -0.272 -16.726 1.00 56.09 81 ALA A N 1
ATOM 645 C CA . ALA A 1 81 ? -6.936 0.616 -16.552 1.00 56.09 81 ALA A CA 1
ATOM 646 C C . ALA A 1 81 ? -7.743 0.680 -17.868 1.00 56.09 81 ALA A C 1
ATOM 648 O O . ALA A 1 81 ? -7.149 0.763 -18.943 1.00 56.09 81 ALA A O 1
ATOM 649 N N . PRO A 1 82 ? -9.090 0.729 -17.825 1.00 51.75 82 PRO A N 1
ATOM 650 C CA . PRO A 1 82 ? -9.918 0.889 -19.028 1.00 51.75 82 PRO A CA 1
ATOM 651 C C . PRO A 1 82 ? -9.622 2.181 -19.807 1.00 51.75 82 PRO A C 1
ATOM 653 O O . PRO A 1 82 ? -9.973 2.294 -20.978 1.00 51.75 82 PRO A O 1
ATOM 656 N N . VAL A 1 83 ? -8.983 3.159 -19.154 1.00 52.75 83 VAL A N 1
ATOM 657 C CA . VAL A 1 83 ? -8.549 4.428 -19.750 1.00 52.75 83 VAL A CA 1
ATOM 658 C C . VAL A 1 83 ? -7.612 4.205 -20.940 1.00 52.75 83 VAL A C 1
ATOM 660 O O . VAL A 1 83 ? -7.783 4.874 -21.955 1.00 52.75 83 VAL A O 1
ATOM 663 N N . ASP A 1 84 ? -6.722 3.211 -20.891 1.00 46.59 84 ASP A N 1
ATOM 664 C CA . ASP A 1 84 ? -5.809 2.922 -22.005 1.00 46.59 84 ASP A CA 1
ATOM 665 C C . ASP A 1 84 ? -6.558 2.372 -23.233 1.00 46.59 84 ASP A C 1
ATOM 667 O O . ASP A 1 84 ? -6.196 2.653 -24.376 1.00 46.59 84 ASP A O 1
ATOM 671 N N . ALA A 1 85 ? -7.668 1.655 -23.018 1.00 47.62 85 ALA A N 1
ATOM 672 C CA . ALA A 1 85 ? -8.518 1.137 -24.091 1.00 47.62 85 ALA A CA 1
ATOM 673 C C . ALA A 1 85 ? -9.320 2.247 -24.797 1.00 47.62 85 ALA A C 1
ATOM 675 O O . ALA A 1 85 ? -9.538 2.181 -26.008 1.00 47.62 85 ALA A O 1
ATOM 676 N N . ALA A 1 86 ? -9.727 3.285 -24.059 1.00 45.94 86 ALA A N 1
ATOM 677 C CA . ALA A 1 86 ? -10.444 4.432 -24.615 1.00 45.94 86 ALA A CA 1
ATOM 678 C C . ALA A 1 86 ? -9.548 5.304 -25.516 1.00 45.94 86 ALA A C 1
ATOM 680 O O . ALA A 1 86 ? -10.006 5.784 -26.552 1.00 45.94 86 ALA A O 1
ATOM 681 N N . PHE A 1 87 ? -8.264 5.463 -25.173 1.00 47.66 87 PHE A N 1
ATOM 682 C CA . PHE A 1 87 ? -7.305 6.204 -26.003 1.00 47.66 87 PHE A CA 1
ATOM 683 C C . PHE A 1 87 ? -6.737 5.379 -27.171 1.00 47.66 87 PHE A C 1
ATOM 685 O O . PHE A 1 87 ? -6.405 5.952 -28.206 1.00 47.66 87 PHE A O 1
ATOM 692 N N . ALA A 1 88 ? -6.682 4.047 -27.062 1.00 51.69 88 ALA A N 1
ATOM 693 C CA . ALA A 1 88 ? -6.278 3.173 -28.167 1.00 51.69 88 ALA A CA 1
ATOM 694 C C . ALA A 1 88 ? -7.331 3.092 -29.294 1.00 51.69 88 ALA A C 1
ATOM 696 O O . ALA A 1 88 ? -6.969 2.998 -30.467 1.00 51.69 88 ALA A O 1
ATOM 697 N N . GLY A 1 89 ? -8.626 3.170 -28.959 1.00 49.16 89 GLY A N 1
ATOM 698 C CA . GLY A 1 89 ? -9.716 3.184 -29.945 1.00 49.16 89 GLY A CA 1
ATOM 699 C C . GLY A 1 89 ? -9.783 4.467 -30.783 1.00 49.16 89 GLY A C 1
ATOM 700 O O . GLY A 1 89 ? -10.097 4.403 -31.966 1.00 49.16 89 GLY A O 1
ATOM 701 N N . ALA A 1 90 ? -9.410 5.613 -30.206 1.00 51.19 90 ALA A N 1
ATOM 702 C CA . ALA A 1 90 ? -9.448 6.915 -30.880 1.00 51.19 90 ALA A CA 1
ATOM 703 C C . ALA A 1 90 ? -8.310 7.140 -31.900 1.00 51.19 90 ALA A C 1
ATOM 705 O O . ALA A 1 90 ? -8.363 8.086 -32.677 1.00 51.19 90 ALA A O 1
ATOM 706 N N . ALA A 1 91 ? -7.275 6.292 -31.907 1.00 49.44 91 ALA A N 1
ATOM 707 C CA . ALA A 1 91 ? -6.158 6.367 -32.857 1.00 49.44 91 ALA A CA 1
ATOM 708 C C . ALA A 1 91 ? -6.370 5.516 -34.128 1.00 49.44 91 ALA A C 1
ATOM 710 O O . ALA A 1 91 ? -5.470 5.434 -34.963 1.00 49.44 91 ALA A O 1
ATOM 711 N N . SER A 1 92 ? -7.529 4.855 -34.258 1.00 51.09 92 SER A N 1
ATOM 712 C CA . SER A 1 92 ? -7.877 3.984 -35.393 1.00 51.09 92 SER A CA 1
ATOM 713 C C . SER A 1 92 ? -9.010 4.529 -36.281 1.00 51.09 92 SER A C 1
ATOM 715 O O . SER A 1 92 ? -9.498 3.785 -37.132 1.00 51.09 92 SER A O 1
ATOM 717 N N . GLU A 1 93 ? -9.419 5.793 -36.108 1.00 39.59 93 GLU A N 1
ATOM 718 C CA . GLU A 1 93 ? -10.419 6.484 -36.950 1.00 39.59 93 GLU A CA 1
ATOM 719 C C . GLU A 1 93 ? -9.802 7.555 -37.859 1.00 39.59 93 GLU A C 1
ATOM 721 O O . GLU A 1 93 ? -8.887 8.283 -37.404 1.00 39.59 93 GLU A O 1
#

Solvent-accessible surface area (backbone atoms only — not comparable to full-atom values): 5613 Å² total; per-residue (Å²): 134,80,88,72,76,71,77,71,55,64,66,60,51,50,32,28,51,50,35,24,51,54,38,44,49,54,53,50,51,55,51,68,72,70,49,103,78,76,58,67,67,60,52,54,49,52,54,52,46,22,48,54,50,10,46,52,48,35,72,72,43,90,50,85,46,51,63,36,50,76,72,72,40,82,63,79,79,84,77,81,56,71,67,60,57,59,58,57,58,66,76,74,116

Radius of gyration: 17.23 Å; Cα contacts (8 Å, |Δi|>4): 49; chains: 1; bounding box: 30×40×54 Å

Sequence (93 aa):
MTDRAVAIDTESLDKIGLEVDMRLTDVWSMLFERGEDVDTEFLGWLLRLAYVTGYWDSLAESDRGSLCTQLGYPVPERRVAPVDAAFAGAASE

Nearest PDB structures (foldseek):
  7e8j-assembly1_B  TM=4.920E-01  e=2.525E+00  Thermococcus celer Vu 13 = JCM 8558
  7e8k-assembly2_D  TM=2.951E-01  e=5.442E+00  Planctomycetes bacterium GWF2_40_8

Foldseek 3Di:
DDPPPPPPPVQLVLLLVQLLVVQVVVLVVVVVVVDPDDDPVNSVVSNVVSSVRSNVVSVVDPHRCPVCVVVVHDRDDRDPDCVVVVVVVVVPD

pLDDT: mean 80.72, std 18.4, range [39.31, 97.5]

Mean predicted aligned error: 9.75 Å

Secondary structure (DSSP, 8-state):
---------HHHHHHHHHHHHHHHHHHHHHHHHH-S---HHHHHHHHHHHHHHHHHHHHH-SSTTHHHHHTTPPPPPP---HHHHHHHHTT--